Protein AF-A0AAD7EHR0-F1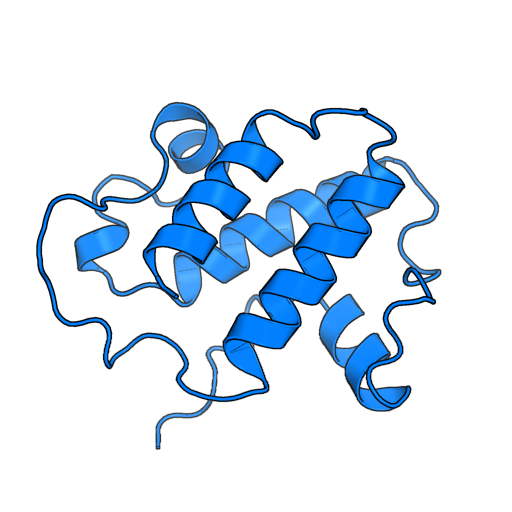 (afdb_monomer_lite)

pLDDT: mean 82.15, std 13.03, range [32.41, 95.44]

Sequence (122 aa):
GQGFVASQRPDTVSWWVQRGRNTSRIPAGLSSDDKRQDFYEGVILWWLAVNPAWRQEGVTKVEDFAAHGLNTRSGGDLESLPSGLNGLTSVLACLEWWYHLAGIAEGTPEWRKLVEDVVWVL

Foldseek 3Di:
DDDDPPVLQPVQLVVCVVVVNDLVDQPPQCPDPVSLVVLLQSLVQSVLVLFDPQQCVQPRGLVSCLVPNTDLPPPDDPPSRPDDPSRLVSSVSSLSSQQVSVVDPCGDSSSVSSVVVSVSSD

Secondary structure (DSSP, 8-state):
-----GGGS-HHHHHHHTTTT-TTS--TT--SHHHHHHHHHHHHHHHHHHS-TTT-TT--SHHHHHHH----SS----TTS--STTTHHHHHHHHHHHHHHH--TT--HHHHHHHHHHHHH-

Radius of gyration: 14.02 Å; chains: 1; bounding box: 30×32×40 Å

Structure (mmCIF, N/CA/C/O backbone):
data_AF-A0AAD7EHR0-F1
#
_entry.id   AF-A0AAD7EHR0-F1
#
loop_
_atom_site.group_PDB
_atom_site.id
_atom_site.type_symbol
_atom_site.label_atom_id
_atom_site.label_alt_id
_atom_site.label_comp_id
_atom_site.label_asym_id
_atom_site.label_entity_id
_atom_site.label_seq_id
_atom_site.pdbx_PDB_ins_code
_atom_site.Cartn_x
_atom_site.Cartn_y
_atom_site.Cartn_z
_atom_site.occupancy
_atom_site.B_iso_or_equiv
_atom_site.auth_seq_id
_atom_site.auth_comp_id
_atom_site.auth_asym_id
_atom_site.auth_atom_id
_atom_site.pdbx_PDB_model_num
ATOM 1 N N . GLY A 1 1 ? -5.196 -21.750 13.495 1.00 34.09 1 GLY A N 1
ATOM 2 C CA . GLY A 1 1 ? -4.721 -20.473 12.942 1.00 34.09 1 GLY A CA 1
ATOM 3 C C . GLY A 1 1 ? -5.597 -20.129 11.769 1.00 34.09 1 GLY A C 1
ATOM 4 O O . GLY A 1 1 ? -5.649 -20.925 10.839 1.00 34.09 1 GLY A O 1
ATOM 5 N N . GLN A 1 2 ? -6.363 -19.042 11.851 1.00 32.41 2 GLN A N 1
ATOM 6 C CA . GLN A 1 2 ? -7.158 -18.601 10.708 1.00 32.41 2 GLN A CA 1
ATOM 7 C C . GLN A 1 2 ? -6.194 -18.115 9.625 1.00 32.41 2 GLN A C 1
ATOM 9 O O . GLN A 1 2 ? -5.341 -17.267 9.870 1.00 32.41 2 GLN A O 1
ATOM 14 N N . GLY A 1 3 ? -6.260 -18.769 8.467 1.00 38.88 3 GLY A N 1
ATOM 15 C CA . GLY A 1 3 ? -5.453 -18.427 7.308 1.00 38.88 3 GLY A CA 1
ATOM 16 C C . GLY A 1 3 ? -5.837 -17.055 6.767 1.00 38.88 3 GLY A C 1
ATOM 17 O O . GLY A 1 3 ? -6.981 -16.630 6.896 1.00 38.88 3 GLY A O 1
ATOM 18 N N . PHE A 1 4 ? -4.842 -16.400 6.173 1.00 46.09 4 PHE A N 1
ATOM 19 C CA . PHE A 1 4 ? -4.914 -15.120 5.476 1.00 46.09 4 PHE A CA 1
ATOM 20 C C . PHE A 1 4 ? -6.269 -14.843 4.819 1.00 46.09 4 PHE A C 1
ATOM 22 O O . PHE A 1 4 ? -6.786 -15.676 4.070 1.00 46.09 4 PHE A O 1
ATOM 29 N N . VAL A 1 5 ? -6.754 -13.611 4.976 1.00 51.97 5 VAL A N 1
ATOM 30 C CA . VAL A 1 5 ? -7.737 -13.033 4.059 1.00 51.97 5 VAL A CA 1
ATOM 31 C C . VAL A 1 5 ? -7.037 -12.872 2.703 1.00 51.97 5 VAL A C 1
ATOM 33 O O . VAL A 1 5 ? -6.408 -11.862 2.404 1.00 51.97 5 VAL A O 1
ATOM 36 N N . ALA A 1 6 ? -7.046 -13.940 1.905 1.00 52.84 6 ALA A N 1
ATOM 37 C CA . ALA A 1 6 ? -6.409 -13.987 0.591 1.00 52.84 6 ALA A CA 1
ATOM 38 C C . ALA A 1 6 ? -7.114 -13.082 -0.432 1.00 52.84 6 ALA A C 1
ATOM 40 O O . ALA A 1 6 ? -6.553 -12.808 -1.487 1.00 52.84 6 ALA A O 1
ATOM 41 N N . SER A 1 7 ? -8.327 -12.615 -0.123 1.00 56.16 7 SER A N 1
ATOM 42 C CA . SER A 1 7 ? -9.242 -11.984 -1.074 1.00 56.16 7 SER A CA 1
ATOM 43 C C . SER A 1 7 ? -8.840 -10.587 -1.545 1.00 56.16 7 SER A C 1
ATOM 45 O O . SER A 1 7 ? -9.535 -10.047 -2.396 1.00 56.16 7 SER A O 1
ATOM 47 N N . GLN A 1 8 ? -7.748 -10.005 -1.042 1.00 66.88 8 GLN A N 1
ATOM 48 C CA . GLN A 1 8 ? -7.264 -8.694 -1.502 1.00 66.88 8 GLN A CA 1
ATOM 49 C C . GLN A 1 8 ? -5.740 -8.587 -1.628 1.00 66.88 8 GLN A C 1
ATOM 51 O O . GLN A 1 8 ? -5.232 -7.522 -1.952 1.00 66.88 8 GLN A O 1
ATOM 56 N N . ARG A 1 9 ? -4.987 -9.675 -1.414 1.00 81.00 9 ARG A N 1
ATOM 57 C CA . ARG A 1 9 ? -3.527 -9.633 -1.571 1.00 81.00 9 ARG A CA 1
ATOM 58 C C . ARG A 1 9 ? -3.171 -9.393 -3.046 1.00 81.00 9 ARG A C 1
ATOM 60 O O . ARG A 1 9 ? -3.629 -10.178 -3.876 1.00 81.00 9 ARG A O 1
ATOM 67 N N . PRO A 1 10 ? -2.292 -8.428 -3.377 1.00 86.31 10 PRO A N 1
ATOM 68 C CA . PRO A 1 10 ? -1.865 -8.222 -4.756 1.00 86.31 10 PRO A CA 1
ATOM 69 C C . PRO A 1 10 ? -1.270 -9.496 -5.375 1.00 86.31 10 PRO A C 1
ATOM 71 O O . PRO A 1 10 ? -0.421 -10.160 -4.767 1.00 86.31 10 PRO A O 1
ATOM 74 N N . ASP A 1 11 ? -1.665 -9.825 -6.608 1.00 85.25 11 ASP A N 1
ATOM 75 C CA . ASP A 1 11 ? -1.175 -11.010 -7.337 1.00 85.25 11 ASP A CA 1
ATOM 76 C C . ASP A 1 11 ? 0.350 -11.014 -7.517 1.00 85.25 11 ASP A C 1
ATOM 78 O O . ASP A 1 11 ? 0.995 -12.067 -7.584 1.00 85.25 11 ASP A O 1
ATOM 82 N N . THR A 1 12 ? 0.950 -9.825 -7.522 1.00 86.44 12 THR A N 1
ATOM 83 C CA . THR A 1 12 ? 2.398 -9.612 -7.539 1.00 86.44 12 THR A CA 1
ATOM 84 C C . THR A 1 12 ? 3.107 -10.268 -6.353 1.00 86.44 12 THR A C 1
ATOM 86 O O . THR A 1 12 ? 4.218 -10.777 -6.514 1.00 86.44 12 THR A O 1
ATOM 89 N N . VAL A 1 13 ? 2.452 -10.375 -5.192 1.00 85.88 13 VAL A N 1
ATOM 90 C CA . VAL A 1 13 ? 2.986 -11.098 -4.030 1.00 85.88 13 VAL A CA 1
ATOM 91 C C . VAL A 1 13 ? 3.043 -12.599 -4.307 1.00 85.88 13 VAL A C 1
ATOM 93 O O . VAL A 1 13 ? 4.060 -13.239 -4.035 1.00 85.88 13 VAL A O 1
ATOM 96 N N . SER A 1 14 ? 1.990 -13.178 -4.896 1.00 84.19 14 SER A N 1
ATOM 97 C CA . SER A 1 14 ? 1.978 -14.595 -5.294 1.00 84.19 14 SER A CA 1
ATOM 98 C C . SER A 1 14 ? 3.116 -14.893 -6.279 1.00 84.19 14 SER A C 1
ATOM 100 O O . SER A 1 14 ? 3.852 -15.869 -6.115 1.00 84.19 14 SER A O 1
ATOM 102 N N . TRP A 1 15 ? 3.306 -14.010 -7.263 1.00 86.31 15 TRP A N 1
ATOM 103 C CA . TRP A 1 15 ? 4.384 -14.091 -8.252 1.00 86.31 15 TRP A CA 1
ATOM 104 C C . TRP A 1 15 ? 5.786 -14.040 -7.621 1.00 86.31 15 TRP A C 1
ATOM 106 O O . TRP A 1 15 ? 6.674 -14.790 -8.042 1.00 86.31 15 TRP A O 1
ATOM 116 N N . TRP A 1 16 ? 5.980 -13.184 -6.613 1.00 86.56 16 TRP A N 1
ATOM 117 C CA . TRP A 1 16 ? 7.244 -13.005 -5.890 1.00 86.56 16 TRP A CA 1
ATOM 118 C C . TRP A 1 16 ? 7.575 -14.195 -4.989 1.00 86.56 16 TRP A C 1
ATOM 120 O O . TRP A 1 16 ? 8.702 -14.699 -5.012 1.00 86.56 16 TRP A O 1
ATOM 130 N N . VAL A 1 17 ? 6.580 -14.717 -4.263 1.00 84.12 17 VAL A N 1
ATOM 131 C CA . VAL A 1 17 ? 6.730 -15.922 -3.431 1.00 84.12 17 VAL A CA 1
ATOM 132 C C . VAL A 1 17 ? 7.155 -17.121 -4.282 1.00 84.12 17 VAL A C 1
ATOM 134 O O . VAL A 1 17 ? 8.095 -17.824 -3.912 1.00 84.12 17 VAL A O 1
ATOM 137 N N . GLN A 1 18 ? 6.543 -17.312 -5.456 1.00 85.12 18 GLN A N 1
ATOM 138 C CA . GLN A 1 18 ? 6.912 -18.378 -6.402 1.00 85.12 18 GLN A CA 1
ATOM 139 C C . GLN A 1 18 ? 8.344 -18.254 -6.946 1.00 85.12 18 GLN A C 1
ATOM 141 O O . GLN A 1 18 ? 8.905 -19.230 -7.435 1.00 85.12 18 GLN A O 1
ATOM 146 N N . ARG A 1 19 ? 8.953 -17.066 -6.866 1.00 84.94 19 ARG A N 1
ATOM 147 C CA . ARG A 1 19 ? 10.307 -16.773 -7.368 1.00 84.94 19 ARG A CA 1
ATOM 148 C C . ARG A 1 19 ? 11.343 -16.653 -6.256 1.00 84.94 19 ARG A C 1
ATOM 150 O O . ARG A 1 19 ? 12.381 -16.024 -6.442 1.00 84.94 19 ARG A O 1
ATOM 157 N N . GLY A 1 20 ? 11.064 -17.253 -5.100 1.00 83.62 20 GLY A N 1
ATOM 158 C CA . GLY A 1 20 ? 12.007 -17.295 -3.987 1.00 83.62 20 GLY A CA 1
ATOM 159 C C . GLY A 1 20 ? 12.165 -15.959 -3.265 1.00 83.62 20 GLY A C 1
ATOM 160 O O . GLY A 1 20 ? 13.172 -15.768 -2.595 1.00 83.62 20 GLY A O 1
ATOM 161 N N . ARG A 1 21 ? 11.181 -15.054 -3.373 1.00 84.19 21 ARG A N 1
ATOM 162 C CA . ARG A 1 21 ? 11.140 -13.784 -2.631 1.00 84.19 21 ARG A CA 1
ATOM 163 C C . ARG A 1 21 ? 12.307 -12.829 -2.931 1.00 84.19 21 ARG A C 1
ATOM 165 O O . ARG A 1 21 ? 12.751 -12.080 -2.069 1.00 84.19 21 ARG A O 1
ATOM 172 N N . ASN A 1 22 ? 12.801 -12.825 -4.167 1.00 79.44 22 ASN A N 1
ATOM 173 C CA . ASN A 1 22 ? 13.864 -11.909 -4.574 1.00 79.44 22 ASN A CA 1
ATOM 174 C C . ASN A 1 22 ? 13.316 -10.484 -4.796 1.00 79.44 22 ASN A C 1
ATOM 176 O O . ASN A 1 22 ? 12.569 -10.258 -5.747 1.00 79.44 22 ASN A O 1
ATOM 180 N N . THR A 1 23 ? 13.686 -9.538 -3.927 1.00 68.81 23 THR A N 1
ATOM 181 C CA . THR A 1 23 ? 13.227 -8.137 -3.963 1.00 68.81 23 THR A CA 1
ATOM 182 C C . THR A 1 23 ? 13.867 -7.295 -5.064 1.00 68.81 23 THR A C 1
ATOM 184 O O . THR A 1 23 ? 13.222 -6.388 -5.576 1.00 68.81 23 THR A O 1
ATOM 187 N N . SER A 1 24 ? 15.059 -7.668 -5.553 1.00 73.69 24 SER A N 1
ATOM 188 C CA . SER A 1 24 ? 15.723 -6.981 -6.680 1.00 73.69 24 SER A CA 1
ATOM 189 C C . SER A 1 24 ? 14.953 -7.066 -8.008 1.00 73.69 24 SER A C 1
ATOM 191 O O . SER A 1 24 ? 15.357 -6.477 -9.009 1.00 73.69 24 SER A O 1
ATOM 193 N N . ARG A 1 25 ? 13.848 -7.824 -8.045 1.00 76.38 25 ARG A N 1
ATOM 194 C CA . ARG A 1 25 ? 12.993 -8.002 -9.216 1.00 76.38 25 ARG A CA 1
ATOM 195 C C . ARG A 1 25 ? 11.633 -7.367 -8.979 1.00 76.38 25 ARG A C 1
ATOM 197 O O . ARG A 1 25 ? 10.770 -7.956 -8.332 1.00 76.38 25 ARG A O 1
ATOM 204 N N . ILE A 1 26 ? 11.429 -6.213 -9.598 1.00 82.00 26 ILE A N 1
ATOM 205 C CA . ILE A 1 26 ? 10.106 -5.606 -9.711 1.00 82.00 26 ILE A CA 1
ATOM 206 C C . ILE A 1 26 ? 9.223 -6.510 -10.598 1.00 82.00 26 ILE A C 1
ATOM 208 O O . ILE A 1 26 ? 9.683 -6.969 -11.652 1.00 82.00 26 ILE A O 1
ATOM 212 N N . PRO A 1 27 ? 7.971 -6.804 -10.202 1.00 83.81 27 PRO A N 1
ATOM 213 C CA . PRO A 1 27 ? 7.064 -7.619 -11.001 1.00 83.81 27 PRO A CA 1
ATOM 214 C C . PRO A 1 27 ? 6.837 -7.030 -12.402 1.00 83.81 27 PRO A C 1
ATOM 216 O O . PRO A 1 27 ? 6.320 -5.925 -12.552 1.00 83.81 27 PRO A O 1
ATOM 219 N N . ALA A 1 28 ? 7.144 -7.806 -13.446 1.00 78.62 28 ALA A N 1
ATOM 220 C CA . ALA A 1 28 ? 7.004 -7.377 -14.847 1.00 78.62 28 ALA A CA 1
ATOM 221 C C . ALA A 1 28 ? 5.559 -7.021 -15.253 1.00 78.62 28 ALA A C 1
ATOM 223 O O . ALA A 1 28 ? 5.340 -6.365 -16.268 1.00 78.62 28 ALA A O 1
ATOM 224 N N . GLY A 1 29 ? 4.570 -7.453 -14.464 1.00 79.75 29 GLY A N 1
ATOM 225 C CA . GLY A 1 29 ? 3.166 -7.102 -14.655 1.00 79.75 29 GLY A CA 1
ATOM 226 C C . GLY A 1 29 ? 2.856 -5.618 -14.436 1.00 79.75 29 GLY A C 1
ATOM 227 O O . GLY A 1 29 ? 1.811 -5.179 -14.889 1.00 79.75 29 GLY A O 1
ATOM 228 N N . LEU A 1 30 ? 3.746 -4.842 -13.810 1.00 85.69 30 LEU A N 1
ATOM 229 C CA . LEU A 1 30 ? 3.530 -3.434 -13.442 1.00 85.69 30 LEU A CA 1
ATOM 230 C C . LEU A 1 30 ? 4.098 -2.449 -14.482 1.00 85.69 30 LEU A C 1
ATOM 232 O O . LEU A 1 30 ? 4.678 -1.425 -14.136 1.00 85.69 30 LEU A O 1
ATOM 236 N N . SER A 1 31 ? 3.990 -2.787 -15.770 1.00 82.88 31 SER A N 1
ATOM 237 C CA . SER A 1 31 ? 4.672 -2.066 -16.854 1.00 82.88 31 SER A CA 1
ATOM 238 C C . SER A 1 31 ? 3.958 -0.809 -17.367 1.00 82.88 31 SER A C 1
ATOM 240 O O . SER A 1 31 ? 4.610 0.035 -17.977 1.00 82.88 31 SER A O 1
ATOM 242 N N . SER A 1 32 ? 2.648 -0.666 -17.147 1.00 89.69 32 SER A N 1
ATOM 243 C CA . SER A 1 32 ? 1.874 0.530 -17.517 1.00 89.69 32 SER A CA 1
ATOM 244 C C . SER A 1 32 ? 1.532 1.379 -16.293 1.00 89.69 32 SER A C 1
ATOM 246 O O . SER A 1 32 ? 1.611 0.896 -15.164 1.00 89.69 32 SER A O 1
ATOM 248 N N . ASP A 1 33 ? 1.176 2.649 -16.505 1.00 89.50 33 ASP A N 1
ATOM 249 C CA . ASP A 1 33 ? 0.704 3.530 -15.425 1.00 89.50 33 ASP A CA 1
ATOM 250 C C . ASP A 1 33 ? -0.560 2.967 -14.758 1.00 89.50 33 ASP A C 1
ATOM 252 O O . ASP A 1 33 ? -0.576 2.823 -13.540 1.00 89.50 33 ASP A O 1
ATOM 256 N N . ASP A 1 34 ? -1.547 2.516 -15.540 1.00 90.44 34 ASP A N 1
ATOM 257 C CA . ASP A 1 34 ? -2.794 1.943 -15.004 1.00 90.44 34 ASP A CA 1
ATOM 258 C C . ASP A 1 34 ? -2.536 0.745 -14.079 1.00 90.44 34 ASP A C 1
ATOM 260 O O . ASP A 1 34 ? -3.027 0.691 -12.960 1.00 90.44 34 ASP A O 1
ATOM 264 N N . LYS A 1 35 ? -1.670 -0.190 -14.493 1.00 89.62 35 LYS A N 1
ATOM 265 C CA . LYS A 1 35 ? -1.346 -1.370 -13.676 1.00 89.62 35 LYS A CA 1
ATOM 266 C C . LYS A 1 35 ? -0.562 -1.020 -12.417 1.00 89.62 35 LYS A C 1
ATOM 268 O O . LYS A 1 35 ? -0.636 -1.750 -11.431 1.00 89.62 35 LYS A O 1
ATOM 273 N N . ARG A 1 36 ? 0.232 0.054 -12.460 1.00 92.75 36 ARG A N 1
ATOM 274 C CA . ARG A 1 36 ? 0.905 0.586 -11.272 1.00 92.75 36 ARG A CA 1
ATOM 275 C C . ARG A 1 36 ? -0.114 1.183 -10.313 1.00 92.75 36 ARG A C 1
ATOM 277 O O . ARG A 1 36 ? -0.052 0.864 -9.133 1.00 92.75 36 ARG A O 1
ATOM 284 N N . GLN A 1 37 ? -1.063 1.961 -10.823 1.00 92.12 37 GLN A N 1
ATOM 285 C CA . GLN A 1 37 ? -2.131 2.545 -10.021 1.00 92.12 37 GLN A CA 1
ATOM 286 C C . GLN A 1 37 ? -3.004 1.465 -9.365 1.00 92.12 37 GLN A C 1
ATOM 288 O O . GLN A 1 37 ? -3.157 1.479 -8.145 1.00 92.12 37 GLN A O 1
ATOM 293 N N . ASP A 1 38 ? -3.455 0.465 -10.131 1.00 90.88 38 ASP A N 1
ATOM 294 C CA . ASP A 1 38 ? -4.206 -0.689 -9.612 1.00 90.88 38 ASP A CA 1
ATOM 295 C C . ASP A 1 38 ? -3.436 -1.412 -8.497 1.00 90.88 38 ASP A C 1
ATOM 297 O O . ASP A 1 38 ? -3.998 -1.845 -7.489 1.00 90.88 38 ASP A O 1
ATOM 301 N N . PHE A 1 39 ? -2.117 -1.547 -8.664 1.00 93.00 39 PHE A N 1
ATOM 302 C CA . PHE A 1 39 ? -1.256 -2.147 -7.655 1.00 93.00 39 PHE A CA 1
ATOM 303 C C . PHE A 1 39 ? -1.167 -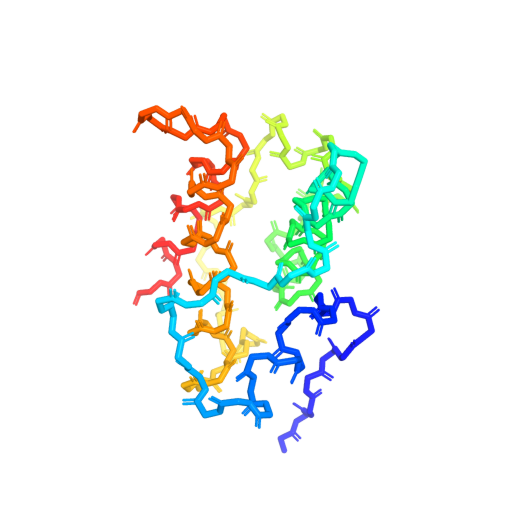1.290 -6.388 1.00 93.00 39 PHE A C 1
ATOM 305 O O . PHE A 1 39 ? -1.290 -1.837 -5.295 1.00 93.00 39 PHE A O 1
ATOM 312 N N . TYR A 1 40 ? -0.986 0.025 -6.506 1.00 93.69 40 TYR A N 1
ATOM 313 C CA . TYR A 1 40 ? -0.912 0.940 -5.363 1.00 93.69 40 TYR A CA 1
ATOM 314 C C . TYR A 1 40 ? -2.197 0.912 -4.531 1.00 93.69 40 TYR A C 1
ATOM 316 O O . TYR A 1 40 ? -2.157 0.721 -3.313 1.00 93.69 40 TYR A O 1
ATOM 324 N N . GLU A 1 41 ? -3.343 1.014 -5.199 1.00 92.44 41 GLU A N 1
ATOM 325 C CA . GLU A 1 41 ? -4.659 0.928 -4.566 1.00 92.44 41 GLU A CA 1
ATOM 326 C C . GLU A 1 41 ? -4.884 -0.445 -3.935 1.00 92.44 41 GLU A C 1
ATOM 328 O O . GLU A 1 41 ? -5.302 -0.541 -2.779 1.00 92.44 41 GLU A O 1
ATOM 333 N N . GLY A 1 42 ? -4.521 -1.515 -4.647 1.00 91.62 42 GLY A N 1
ATOM 334 C CA . GLY A 1 42 ? -4.606 -2.881 -4.143 1.00 91.62 42 GLY A CA 1
ATOM 335 C C . GLY A 1 42 ? -3.768 -3.110 -2.884 1.00 91.62 42 GLY A C 1
ATOM 336 O O . GLY A 1 42 ? -4.215 -3.801 -1.971 1.00 91.62 42 GLY A O 1
ATOM 337 N N . VAL A 1 43 ? -2.579 -2.510 -2.787 1.00 92.44 43 VAL A N 1
ATOM 338 C CA . VAL A 1 43 ? -1.732 -2.593 -1.586 1.00 92.44 43 VAL A CA 1
ATOM 339 C C . VAL A 1 43 ? -2.391 -1.890 -0.396 1.00 92.44 43 VAL A C 1
ATOM 341 O O . VAL A 1 43 ? -2.395 -2.455 0.699 1.00 92.44 43 VAL A O 1
ATOM 344 N N . ILE A 1 44 ? -2.987 -0.707 -0.597 1.00 92.62 44 ILE A N 1
ATOM 345 C CA . ILE A 1 44 ? -3.730 -0.005 0.463 1.00 92.62 44 ILE A CA 1
ATOM 346 C C . ILE A 1 44 ? -4.931 -0.837 0.905 1.00 92.62 44 ILE A C 1
ATOM 348 O O . ILE A 1 44 ? -5.068 -1.112 2.093 1.00 92.62 44 ILE A O 1
ATOM 352 N N . LEU A 1 45 ? -5.779 -1.275 -0.029 1.00 89.69 45 LEU A N 1
ATOM 353 C CA . LEU A 1 45 ? -6.974 -2.066 0.282 1.00 89.69 45 LEU A CA 1
ATOM 354 C C . LEU A 1 45 ? -6.615 -3.349 1.030 1.00 89.69 45 LEU A C 1
ATOM 356 O O . LEU A 1 45 ? -7.245 -3.686 2.031 1.00 89.69 45 LEU A O 1
ATOM 360 N N . TRP A 1 46 ? -5.550 -4.023 0.598 1.00 89.25 46 TRP A N 1
ATOM 361 C CA . TRP A 1 46 ? -5.043 -5.189 1.299 1.00 89.25 46 TRP A CA 1
ATOM 362 C C . TRP A 1 46 ? -4.619 -4.861 2.730 1.00 89.25 46 TRP A C 1
ATOM 364 O O . TRP A 1 46 ? -4.989 -5.590 3.650 1.00 89.25 46 TRP A O 1
ATOM 374 N N . TRP A 1 47 ? -3.876 -3.767 2.929 1.00 90.06 47 TRP A N 1
ATOM 375 C CA . TRP A 1 47 ? -3.473 -3.327 4.261 1.00 90.06 47 TRP A CA 1
ATOM 376 C C . TRP A 1 47 ? -4.681 -3.009 5.144 1.00 90.06 47 TRP A C 1
ATOM 378 O O . TRP A 1 47 ? -4.740 -3.472 6.281 1.00 90.06 47 TRP A O 1
ATOM 388 N N . LEU A 1 48 ? -5.683 -2.299 4.622 1.00 87.75 48 LEU A N 1
ATOM 389 C CA . LEU A 1 48 ? -6.934 -2.040 5.338 1.00 87.75 48 LEU A CA 1
ATOM 390 C C . LEU A 1 48 ? -7.595 -3.352 5.774 1.00 87.75 48 LEU A C 1
ATOM 392 O O . LEU A 1 48 ? -7.926 -3.508 6.945 1.00 87.75 48 LEU A O 1
ATOM 396 N N . ALA A 1 49 ? -7.712 -4.326 4.871 1.00 85.25 49 ALA A N 1
ATOM 397 C CA . ALA A 1 49 ? -8.398 -5.586 5.143 1.00 85.25 49 ALA A CA 1
ATOM 398 C C . ALA A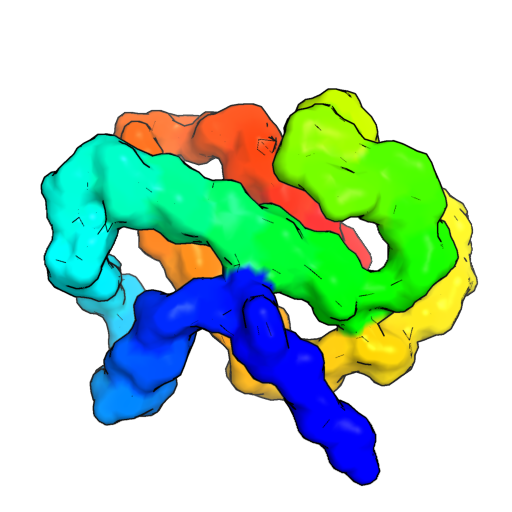 1 49 ? -7.693 -6.500 6.153 1.00 85.25 49 ALA A C 1
ATOM 400 O O . ALA A 1 49 ? -8.363 -7.285 6.824 1.00 85.25 49 ALA A O 1
ATOM 401 N N . VAL A 1 50 ? -6.361 -6.439 6.265 1.00 84.31 50 VAL A N 1
ATOM 402 C CA . VAL A 1 50 ? -5.629 -7.244 7.261 1.00 84.31 50 VAL A CA 1
ATOM 403 C C . VAL A 1 50 ? -5.628 -6.618 8.651 1.00 84.31 50 VAL A C 1
ATOM 405 O O . VAL A 1 50 ? -5.303 -7.303 9.617 1.00 84.31 50 VAL A O 1
ATOM 408 N N . ASN A 1 51 ? -5.974 -5.336 8.757 1.00 85.50 51 ASN A N 1
ATOM 409 C CA . ASN A 1 51 ? -6.022 -4.623 10.021 1.00 85.50 51 ASN A CA 1
ATOM 410 C C . ASN A 1 51 ? -7.259 -4.988 10.849 1.00 85.50 51 ASN A C 1
ATOM 412 O O . ASN A 1 51 ? -8.313 -5.260 10.281 1.00 85.50 51 ASN A O 1
ATOM 416 N N . PRO A 1 52 ? -7.197 -4.959 12.190 1.00 85.19 52 PRO A N 1
ATOM 417 C CA . PRO A 1 52 ? -8.394 -5.122 13.003 1.00 85.19 52 PRO A CA 1
ATOM 418 C C . PRO A 1 52 ? -9.409 -3.998 12.774 1.00 85.19 52 PRO A C 1
ATOM 420 O O . PRO A 1 52 ? -9.043 -2.848 12.534 1.00 85.19 52 PRO A O 1
ATOM 423 N N . ALA A 1 53 ? -10.695 -4.315 12.950 1.00 85.25 53 ALA A N 1
ATOM 424 C CA . ALA A 1 53 ? -11.797 -3.374 12.736 1.00 85.25 53 ALA A CA 1
ATOM 425 C C . ALA A 1 53 ? -11.656 -2.067 13.538 1.00 85.25 53 ALA A C 1
ATOM 427 O O . ALA A 1 53 ? -11.997 -1.003 13.034 1.00 85.25 53 ALA A O 1
ATOM 428 N N . TRP A 1 54 ? -11.096 -2.123 14.753 1.00 85.56 54 TRP A N 1
ATOM 429 C CA . TRP A 1 54 ? -10.884 -0.932 15.583 1.00 85.56 54 TRP A CA 1
ATOM 430 C C . TRP A 1 54 ? -9.882 0.065 14.969 1.00 85.56 54 TRP A C 1
ATOM 432 O O . TRP A 1 54 ? -9.932 1.251 15.288 1.00 85.56 54 TRP A O 1
ATOM 442 N N . ARG A 1 55 ? -8.992 -0.383 14.069 1.00 86.94 55 ARG A N 1
ATOM 443 C CA . ARG A 1 55 ? -8.077 0.494 13.315 1.00 86.94 55 ARG A CA 1
ATOM 444 C C . ARG A 1 55 ? -8.733 1.135 12.100 1.00 86.94 55 ARG A C 1
ATOM 446 O O . ARG A 1 55 ? -8.331 2.227 11.708 1.00 86.94 55 ARG A O 1
ATOM 453 N N . GLN A 1 56 ? -9.721 0.453 11.524 1.00 86.00 56 GLN A N 1
ATOM 454 C CA . GLN A 1 56 ? -10.420 0.837 10.295 1.00 86.00 56 GLN A CA 1
ATOM 455 C C . GLN A 1 56 ? -11.598 1.798 10.539 1.00 86.00 56 GLN A C 1
ATOM 457 O O . GLN A 1 56 ? -12.351 2.094 9.615 1.00 86.00 56 GLN A O 1
ATOM 462 N N . GLU A 1 57 ? -11.822 2.261 11.772 1.00 84.06 57 GLU A N 1
ATOM 463 C CA . GLU A 1 57 ? -12.962 3.125 12.083 1.00 84.06 57 GLU A CA 1
ATOM 464 C C . GLU A 1 57 ? -12.906 4.422 11.255 1.00 84.06 57 GLU A C 1
ATOM 466 O O . GLU A 1 57 ? -12.010 5.248 11.421 1.00 84.06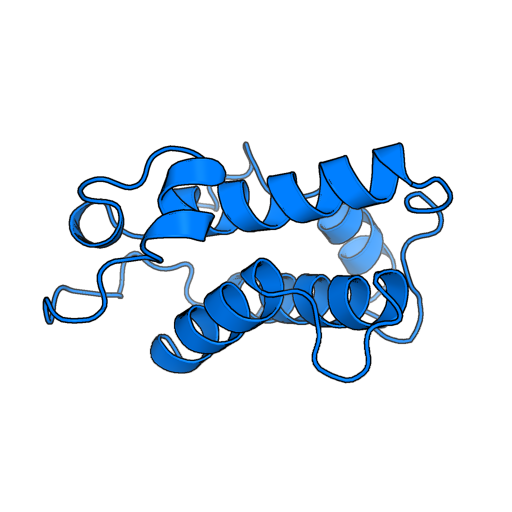 57 GLU A O 1
ATOM 471 N N . GLY A 1 58 ? -13.858 4.578 10.328 1.00 81.44 58 GLY A N 1
ATOM 472 C CA . GLY A 1 58 ? -13.904 5.702 9.387 1.00 81.44 58 GLY A CA 1
ATOM 473 C C . GLY A 1 58 ? -13.022 5.554 8.140 1.00 81.44 58 GLY A C 1
ATOM 474 O O . GLY A 1 58 ? -12.896 6.518 7.391 1.00 81.44 58 GLY A O 1
ATOM 475 N N . VAL A 1 59 ? -12.428 4.378 7.903 1.00 85.56 59 VAL A N 1
ATOM 476 C CA . VAL A 1 59 ? -11.508 4.117 6.786 1.00 85.56 59 VAL A CA 1
ATOM 477 C C . VAL A 1 59 ? -11.902 2.828 6.076 1.00 85.56 59 VAL A C 1
ATOM 479 O O . VAL A 1 59 ? -11.580 1.732 6.526 1.00 85.56 59 VAL A O 1
ATOM 482 N N . THR A 1 60 ? -12.603 2.954 4.950 1.00 79.06 60 THR A N 1
ATOM 483 C CA . THR A 1 60 ? -13.143 1.787 4.220 1.00 79.06 60 THR A CA 1
ATOM 484 C C . THR A 1 60 ? -12.637 1.658 2.787 1.00 79.06 60 THR A C 1
ATOM 486 O O . THR A 1 60 ? -12.775 0.603 2.171 1.00 79.06 60 THR A O 1
ATOM 489 N N . LYS A 1 61 ? -12.041 2.723 2.255 1.00 85.88 61 LYS A N 1
ATOM 490 C CA . LYS A 1 61 ? -11.569 2.835 0.873 1.00 85.88 61 LYS A CA 1
ATOM 491 C C . LYS A 1 61 ? -10.278 3.648 0.812 1.00 85.88 61 LYS A C 1
ATOM 493 O O . LYS A 1 61 ? -9.861 4.259 1.799 1.00 85.88 61 LYS A O 1
ATOM 498 N N . VAL A 1 62 ? -9.647 3.650 -0.358 1.00 87.25 62 VAL A N 1
ATOM 499 C CA . VAL A 1 62 ? -8.347 4.294 -0.587 1.00 87.25 62 VAL A CA 1
ATOM 500 C C . VAL A 1 62 ? -8.395 5.791 -0.279 1.00 87.25 62 VAL A C 1
ATOM 502 O O . VAL A 1 62 ? -7.466 6.319 0.327 1.00 87.25 62 VAL A O 1
ATOM 505 N N . GLU A 1 63 ? -9.485 6.474 -0.626 1.00 90.81 63 GLU A N 1
ATOM 506 C CA . GLU A 1 63 ? -9.626 7.917 -0.420 1.00 90.81 63 GLU A CA 1
ATOM 507 C C . GLU A 1 63 ? -9.696 8.281 1.067 1.00 90.81 63 GLU A C 1
ATOM 509 O O . GLU A 1 63 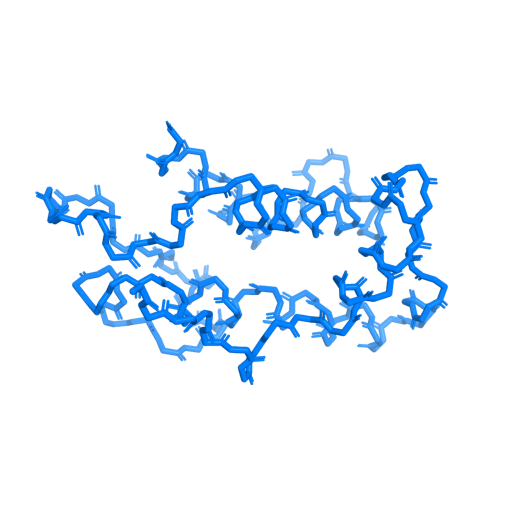? -9.106 9.278 1.486 1.00 90.81 63 GLU A O 1
ATOM 514 N N . ASP A 1 64 ? -10.363 7.452 1.878 1.00 89.38 64 ASP A N 1
ATOM 515 C CA . ASP A 1 64 ? -10.432 7.652 3.329 1.00 89.38 64 ASP A CA 1
ATOM 516 C C . ASP A 1 64 ? -9.032 7.506 3.944 1.00 89.38 64 ASP A C 1
ATOM 518 O O . ASP A 1 64 ? -8.609 8.321 4.767 1.00 89.38 64 ASP A O 1
ATOM 522 N N . PHE A 1 65 ? -8.278 6.494 3.496 1.00 90.12 65 PHE A N 1
ATOM 523 C CA . PHE A 1 65 ? -6.903 6.270 3.937 1.00 90.12 65 PHE A CA 1
ATOM 524 C C . PHE A 1 65 ? -5.987 7.429 3.525 1.00 90.12 65 PHE A C 1
ATOM 526 O O . PHE A 1 65 ? -5.228 7.951 4.345 1.00 90.12 65 PHE A O 1
ATOM 533 N N . ALA A 1 66 ? -6.089 7.889 2.278 1.00 88.38 66 ALA A N 1
ATOM 534 C CA . ALA A 1 66 ? -5.321 9.027 1.787 1.00 88.38 66 ALA A CA 1
ATOM 535 C C . ALA A 1 66 ? -5.601 10.295 2.611 1.00 88.38 66 ALA A C 1
ATOM 537 O O . ALA A 1 66 ? -4.672 11.038 2.937 1.00 88.38 66 ALA A O 1
ATOM 538 N N . ALA A 1 67 ? -6.848 10.513 3.038 1.00 88.00 67 ALA A N 1
ATOM 539 C CA . ALA A 1 67 ? -7.219 11.641 3.887 1.00 88.00 67 ALA A CA 1
ATOM 540 C C . ALA A 1 67 ? -6.708 11.489 5.332 1.00 88.00 67 ALA A C 1
ATOM 542 O O . ALA A 1 67 ? -6.071 12.405 5.862 1.00 88.00 67 ALA A O 1
ATOM 543 N N . HIS A 1 68 ? -6.905 10.326 5.957 1.00 86.00 68 HIS A N 1
ATOM 544 C CA . HIS A 1 68 ? -6.826 10.193 7.417 1.00 86.00 68 HIS A CA 1
ATOM 545 C C . HIS A 1 68 ? -5.796 9.180 7.939 1.00 86.00 68 HIS A C 1
ATOM 547 O O . HIS A 1 68 ? -5.367 9.314 9.082 1.00 86.00 68 HIS A O 1
ATOM 553 N N . GLY A 1 69 ? -5.330 8.238 7.115 1.00 89.06 69 GLY A N 1
ATOM 554 C CA . GLY A 1 69 ? -4.569 7.069 7.579 1.00 89.06 69 GLY A CA 1
ATOM 555 C C . GLY A 1 69 ? -5.436 6.123 8.420 1.00 89.06 69 GLY A C 1
ATOM 556 O O . GLY A 1 69 ? -6.644 6.320 8.504 1.00 89.06 69 GLY A O 1
ATOM 557 N N . LEU A 1 70 ? -4.842 5.097 9.040 1.00 87.06 70 LEU A N 1
ATOM 558 C CA . LEU A 1 70 ? -5.539 4.242 10.013 1.00 87.06 70 LEU A CA 1
ATOM 559 C C . LEU A 1 70 ? -5.427 4.807 11.434 1.00 87.06 70 LEU A C 1
ATOM 561 O O . LEU A 1 70 ? -4.526 5.586 11.754 1.00 87.06 70 LEU A O 1
ATOM 565 N N . ASN A 1 71 ? -6.328 4.380 12.321 1.00 84.31 71 ASN A N 1
ATOM 566 C CA . ASN A 1 71 ? -6.241 4.745 13.729 1.00 84.31 71 ASN A CA 1
ATOM 567 C C . ASN A 1 71 ? -5.035 4.050 14.399 1.00 84.31 71 ASN A C 1
ATOM 569 O O . ASN A 1 71 ? -4.929 2.821 14.412 1.00 84.31 71 ASN A O 1
ATOM 573 N N . THR A 1 72 ? -4.140 4.859 14.972 1.00 78.25 72 THR A N 1
ATOM 574 C CA . THR A 1 72 ? -2.928 4.452 15.714 1.00 78.25 72 THR A CA 1
ATOM 575 C C . THR A 1 72 ? -2.946 4.889 17.186 1.00 78.25 72 THR A C 1
ATOM 577 O O . THR A 1 72 ? -1.975 4.697 17.913 1.00 78.25 72 THR A O 1
ATOM 580 N N . ARG A 1 73 ? -4.035 5.520 17.653 1.00 70.19 73 ARG A N 1
ATOM 581 C CA . ARG A 1 73 ? -4.143 6.088 19.014 1.00 70.19 73 ARG A CA 1
ATOM 582 C C . ARG A 1 73 ? -4.801 5.143 20.007 1.00 70.19 73 ARG A C 1
ATOM 584 O O . ARG A 1 73 ? -4.519 5.211 21.201 1.00 70.19 73 ARG A O 1
ATOM 591 N N . SER A 1 74 ? -5.698 4.295 19.526 1.00 63.94 74 SER A N 1
ATOM 592 C CA . SER A 1 74 ? -6.353 3.288 20.349 1.00 63.94 74 SER A CA 1
ATOM 593 C C . SER A 1 74 ? -5.377 2.128 20.553 1.00 63.94 74 SER A C 1
ATOM 595 O O . SER A 1 74 ? -4.988 1.482 19.591 1.00 63.94 74 SER A O 1
ATOM 597 N N . GLY A 1 75 ? -4.949 1.861 21.788 1.00 62.00 75 GLY A N 1
ATOM 598 C CA . GLY A 1 75 ? -4.064 0.733 22.126 1.00 62.00 75 GLY A CA 1
ATOM 599 C C . GLY A 1 75 ? -4.785 -0.619 22.100 1.00 62.00 75 GLY A C 1
ATOM 600 O O . GLY A 1 75 ? -4.750 -1.347 23.089 1.00 62.00 75 GLY A O 1
ATOM 601 N N . GLY A 1 76 ? -5.525 -0.902 21.025 1.00 68.19 76 GLY A N 1
ATOM 602 C CA . GLY A 1 76 ? -6.218 -2.169 20.831 1.00 68.19 76 GLY A CA 1
ATOM 603 C C . GLY A 1 76 ? -5.249 -3.306 20.511 1.00 68.19 76 GLY A C 1
ATOM 604 O O . GLY A 1 76 ? -4.090 -3.086 20.165 1.00 68.19 76 GLY A O 1
ATOM 605 N N . ASP A 1 77 ? -5.739 -4.535 20.622 1.00 75.12 77 ASP A N 1
ATOM 606 C CA . ASP A 1 77 ? -4.936 -5.728 20.376 1.00 75.12 77 ASP A CA 1
ATOM 607 C C . ASP A 1 77 ? -4.590 -5.894 18.881 1.00 75.12 77 ASP A C 1
ATOM 609 O O . ASP A 1 77 ? -5.467 -5.843 18.005 1.00 75.12 77 ASP A O 1
ATOM 613 N N . LEU A 1 78 ? -3.296 -6.091 18.610 1.00 75.62 78 LEU A N 1
ATOM 614 C CA . LEU A 1 78 ? -2.708 -6.331 17.293 1.00 75.62 78 LEU A CA 1
ATOM 615 C C . LEU A 1 78 ? -2.484 -7.823 17.009 1.00 75.62 78 LEU A C 1
ATOM 617 O O . LEU A 1 78 ? -2.043 -8.148 15.914 1.00 75.62 78 LEU A O 1
ATOM 621 N N . GLU A 1 79 ? -2.819 -8.747 17.917 1.00 69.62 79 GLU A N 1
ATOM 622 C CA . GLU A 1 79 ? -2.696 -10.201 17.692 1.00 69.62 79 GLU A CA 1
ATOM 623 C C . GLU A 1 79 ? -3.493 -10.696 16.472 1.00 69.62 79 GLU A C 1
ATOM 625 O O . GLU A 1 79 ? -3.180 -11.733 15.884 1.00 69.62 79 GLU A O 1
ATOM 630 N N . SER A 1 80 ? -4.513 -9.933 16.068 1.00 66.56 80 SER A N 1
ATOM 631 C CA . SER A 1 80 ? -5.289 -10.164 14.845 1.00 66.56 80 SER A CA 1
ATOM 632 C C . SER A 1 80 ? -4.556 -9.786 13.556 1.00 66.56 80 SER A C 1
ATOM 634 O O . SER A 1 80 ? -4.937 -10.269 12.486 1.00 66.56 80 SER A O 1
ATOM 636 N N . LEU A 1 81 ? -3.508 -8.956 13.634 1.00 70.38 81 LEU A N 1
ATOM 637 C CA . LEU A 1 81 ? -2.663 -8.694 12.482 1.00 70.38 81 LEU A CA 1
ATOM 638 C C . LEU A 1 81 ? -1.967 -9.985 12.066 1.00 70.38 81 LEU A C 1
ATOM 640 O O . LEU A 1 81 ? -1.558 -10.767 12.927 1.00 70.38 81 LEU A O 1
ATOM 644 N N . PRO A 1 82 ? -1.794 -10.222 10.756 1.00 61.16 82 PRO A N 1
ATOM 645 C CA . PRO A 1 82 ? -1.109 -11.407 10.275 1.00 61.16 82 PRO A CA 1
ATOM 646 C C . PRO A 1 82 ? 0.305 -11.485 10.857 1.00 61.16 82 PRO A C 1
ATOM 648 O O . PRO A 1 82 ? 1.244 -10.853 10.369 1.00 61.16 82 PRO A O 1
ATOM 651 N N . SER A 1 83 ? 0.461 -12.289 11.903 1.00 55.03 83 SER A N 1
ATOM 652 C CA . SER A 1 83 ? 1.740 -12.534 12.540 1.00 55.03 83 SER A CA 1
ATOM 653 C C . SER A 1 83 ? 2.514 -13.561 11.716 1.00 55.03 83 SER A C 1
ATOM 655 O O . SER A 1 83 ? 2.027 -14.638 11.362 1.00 55.03 83 SER A O 1
ATOM 657 N N . GLY A 1 84 ? 3.739 -13.193 11.345 1.00 58.47 84 GLY A N 1
ATOM 658 C CA . GLY A 1 84 ? 4.680 -14.080 10.676 1.00 58.47 84 GLY A CA 1
ATOM 659 C C . GLY A 1 84 ? 5.418 -13.443 9.505 1.00 58.47 84 GLY A C 1
ATOM 660 O O . GLY A 1 84 ? 4.944 -12.517 8.846 1.00 58.47 84 GLY A O 1
ATOM 661 N N . LEU A 1 85 ? 6.567 -14.043 9.195 1.00 50.31 85 LEU A N 1
ATOM 662 C CA . LEU A 1 85 ? 7.521 -13.647 8.151 1.00 50.31 85 LEU A CA 1
ATOM 663 C C . LEU A 1 85 ? 6.929 -13.542 6.729 1.00 50.31 85 LEU A C 1
ATOM 665 O O . LEU A 1 85 ? 7.619 -13.155 5.798 1.00 50.31 85 LEU A O 1
ATOM 669 N N . ASN A 1 86 ? 5.677 -13.956 6.514 1.00 62.53 86 ASN A N 1
ATOM 670 C CA . ASN A 1 86 ? 5.036 -13.924 5.199 1.00 62.53 86 ASN A CA 1
ATOM 671 C C . ASN A 1 86 ? 4.006 -12.793 5.052 1.00 62.53 86 ASN A C 1
ATOM 673 O O . ASN A 1 86 ? 3.708 -12.427 3.919 1.00 62.53 86 ASN A O 1
ATOM 677 N N . GLY A 1 87 ? 3.456 -12.251 6.145 1.00 74.38 87 GLY A N 1
ATOM 678 C CA . GLY A 1 87 ? 2.456 -11.179 6.093 1.00 74.38 87 GLY A CA 1
ATOM 679 C C . GLY A 1 87 ? 3.117 -9.819 5.905 1.00 74.38 87 GLY A C 1
ATOM 680 O O . GLY A 1 87 ? 3.125 -9.275 4.802 1.00 74.38 87 GLY A O 1
ATOM 681 N N . LEU A 1 88 ? 3.754 -9.325 6.968 1.00 82.88 88 LEU A N 1
ATOM 682 C CA . LEU A 1 88 ? 4.415 -8.016 6.987 1.00 82.88 88 LEU A CA 1
ATOM 683 C C . LEU A 1 88 ? 5.550 -7.911 5.964 1.00 82.88 88 LEU A C 1
ATOM 685 O O . LEU A 1 88 ? 5.647 -6.916 5.257 1.00 82.88 88 LEU A O 1
ATOM 689 N N . THR A 1 89 ? 6.355 -8.961 5.783 1.00 84.38 89 THR A N 1
ATOM 690 C CA . THR A 1 89 ? 7.433 -8.954 4.778 1.00 84.38 89 THR A CA 1
ATOM 691 C C . THR A 1 89 ? 6.900 -8.823 3.348 1.00 84.38 89 THR A C 1
ATOM 693 O O . THR A 1 89 ? 7.555 -8.214 2.508 1.00 84.38 89 THR A O 1
ATOM 696 N N . SER A 1 90 ? 5.701 -9.340 3.063 1.00 88.12 90 SER A N 1
ATOM 697 C CA . SER A 1 90 ? 5.066 -9.149 1.754 1.00 88.12 90 SER A CA 1
ATOM 698 C C . SER A 1 90 ? 4.565 -7.714 1.567 1.00 88.12 90 SER A C 1
ATOM 700 O O . SER A 1 90 ? 4.668 -7.184 0.466 1.00 88.12 90 SER A O 1
ATOM 702 N N . VAL A 1 91 ? 4.070 -7.064 2.628 1.00 90.62 91 VAL A N 1
ATOM 703 C CA . VAL A 1 91 ? 3.713 -5.633 2.595 1.00 90.62 91 VAL A CA 1
ATOM 704 C C . VAL A 1 91 ? 4.960 -4.778 2.363 1.00 90.62 91 VAL A C 1
ATOM 706 O O . VAL A 1 91 ? 4.947 -3.913 1.494 1.00 90.62 91 VAL A O 1
ATOM 709 N N . LEU A 1 92 ? 6.064 -5.069 3.059 1.00 90.81 92 LEU A N 1
ATOM 710 C CA . LEU A 1 92 ? 7.341 -4.373 2.870 1.00 90.81 92 LEU A CA 1
ATOM 711 C C . LEU A 1 92 ? 7.875 -4.519 1.437 1.00 90.81 92 LEU A C 1
ATOM 713 O O . LEU A 1 92 ? 8.293 -3.528 0.846 1.00 90.81 92 LEU A O 1
ATOM 717 N N . ALA A 1 93 ? 7.797 -5.717 0.846 1.00 90.88 93 ALA A N 1
ATOM 718 C CA . ALA A 1 93 ? 8.164 -5.922 -0.557 1.00 90.88 93 ALA A CA 1
ATOM 719 C C . ALA A 1 93 ? 7.285 -5.087 -1.508 1.00 90.88 93 ALA A C 1
ATOM 721 O O . ALA A 1 93 ? 7.791 -4.472 -2.446 1.00 90.88 93 ALA A O 1
ATOM 722 N N . CYS A 1 94 ? 5.976 -5.009 -1.246 1.00 93.00 94 CYS A N 1
ATOM 723 C CA . CYS A 1 94 ? 5.081 -4.151 -2.019 1.00 93.00 94 CYS A CA 1
ATOM 724 C C . CYS A 1 94 ? 5.447 -2.663 -1.904 1.00 93.00 94 CYS A C 1
ATOM 726 O O . CYS A 1 94 ? 5.427 -1.957 -2.911 1.00 93.00 94 CYS A O 1
ATOM 728 N N . LEU A 1 95 ? 5.796 -2.194 -0.702 1.00 94.25 95 LEU A N 1
ATOM 729 C CA . LEU A 1 95 ? 6.223 -0.815 -0.459 1.00 94.25 95 LEU A CA 1
ATOM 730 C C . LEU A 1 95 ? 7.538 -0.490 -1.177 1.00 94.25 95 LEU A C 1
ATOM 732 O O . LEU A 1 95 ? 7.654 0.582 -1.766 1.00 94.25 95 LEU A O 1
ATOM 736 N N . GLU A 1 96 ? 8.500 -1.411 -1.185 1.00 92.88 96 GLU A N 1
ATOM 737 C CA . GLU A 1 96 ? 9.752 -1.263 -1.935 1.00 92.88 96 GLU A CA 1
ATOM 738 C C . GLU A 1 96 ? 9.485 -1.130 -3.443 1.00 92.88 96 GLU A C 1
ATOM 740 O O . GLU A 1 96 ? 9.982 -0.204 -4.089 1.00 92.88 96 GLU A O 1
ATOM 745 N N . TRP A 1 97 ? 8.644 -2.000 -4.017 1.00 93.06 97 TRP A N 1
ATOM 746 C CA . TRP A 1 97 ? 8.287 -1.899 -5.435 1.00 93.06 97 TRP A CA 1
ATOM 747 C C . TRP A 1 97 ? 7.551 -0.607 -5.752 1.00 93.06 97 TRP A C 1
ATOM 749 O O . TRP A 1 97 ? 7.871 0.025 -6.754 1.00 93.06 97 TRP A O 1
ATOM 759 N N . TRP A 1 98 ? 6.597 -0.197 -4.912 1.00 94.44 98 TRP A N 1
ATOM 760 C CA . TRP A 1 98 ? 5.900 1.075 -5.081 1.00 94.44 98 TRP A CA 1
ATOM 761 C C . TRP A 1 98 ? 6.903 2.226 -5.128 1.00 94.44 98 TRP A C 1
ATOM 763 O O . TRP A 1 98 ? 6.906 2.978 -6.101 1.00 94.44 98 TRP A O 1
ATOM 773 N N . TYR A 1 99 ? 7.806 2.325 -4.151 1.00 93.62 99 TYR A N 1
ATOM 774 C CA . TYR A 1 99 ? 8.818 3.380 -4.105 1.00 93.62 99 TYR A CA 1
ATOM 775 C C . TYR A 1 99 ? 9.618 3.476 -5.414 1.00 93.62 99 TYR A C 1
ATOM 777 O O . TYR A 1 99 ? 9.709 4.546 -6.023 1.00 93.62 99 TYR A O 1
ATOM 785 N N . HIS A 1 100 ? 10.122 2.341 -5.907 1.00 91.38 100 HIS A N 1
ATOM 786 C CA . HIS A 1 100 ? 10.874 2.298 -7.161 1.00 91.38 100 HIS A CA 1
ATOM 787 C C . HIS A 1 100 ? 10.030 2.634 -8.397 1.00 91.38 100 HIS A C 1
ATOM 789 O O . HIS A 1 100 ? 10.517 3.308 -9.303 1.00 91.38 100 HIS A O 1
ATOM 795 N N . LEU A 1 101 ? 8.777 2.177 -8.449 1.00 91.19 101 LEU A N 1
ATOM 796 C CA . LEU A 1 101 ? 7.874 2.386 -9.584 1.00 91.19 101 LEU A CA 1
ATOM 797 C C . LEU A 1 101 ? 7.304 3.807 -9.656 1.00 91.19 101 LEU A C 1
ATOM 799 O O . LEU A 1 101 ? 6.981 4.273 -10.753 1.00 91.19 101 LEU A O 1
ATOM 803 N N . ALA A 1 102 ? 7.173 4.485 -8.513 1.00 90.19 102 ALA A N 1
ATOM 804 C CA . ALA A 1 102 ? 6.750 5.879 -8.442 1.00 90.19 102 ALA A CA 1
ATOM 805 C C . ALA A 1 102 ? 7.848 6.830 -8.936 1.00 90.19 102 ALA A C 1
ATOM 807 O O . ALA A 1 102 ? 7.538 7.868 -9.511 1.00 90.19 102 ALA A O 1
ATOM 808 N N . GLY A 1 103 ? 9.125 6.491 -8.717 1.00 88.12 103 GLY A N 1
ATOM 809 C CA . GLY A 1 103 ? 10.255 7.326 -9.144 1.00 88.12 103 GLY A CA 1
ATOM 810 C C . GLY A 1 103 ? 10.321 8.690 -8.442 1.00 88.12 103 GLY A C 1
ATOM 811 O O . GLY A 1 103 ? 10.985 9.603 -8.928 1.00 88.12 103 GLY A O 1
ATOM 812 N N . ILE A 1 104 ? 9.630 8.839 -7.309 1.00 88.56 104 ILE A N 1
ATOM 813 C CA . ILE A 1 104 ? 9.618 10.048 -6.483 1.00 88.56 104 ILE A CA 1
ATOM 814 C C . ILE A 1 104 ? 10.590 9.828 -5.325 1.00 88.56 104 ILE A C 1
ATOM 816 O O . ILE A 1 104 ? 10.414 8.881 -4.564 1.00 88.56 104 ILE A O 1
ATOM 820 N N . ALA A 1 105 ? 11.581 10.711 -5.167 1.00 83.25 105 ALA A N 1
ATOM 821 C CA . ALA A 1 105 ? 12.651 10.557 -4.171 1.00 83.25 105 ALA A CA 1
ATOM 822 C C . ALA A 1 105 ? 12.130 10.361 -2.733 1.00 83.25 105 ALA A C 1
ATOM 824 O O . ALA A 1 105 ? 12.664 9.538 -1.995 1.00 83.25 105 ALA A O 1
ATOM 825 N N . GLU A 1 106 ? 11.050 11.059 -2.379 1.00 86.06 106 GLU A N 1
ATOM 826 C CA . GLU A 1 106 ? 10.401 10.998 -1.059 1.00 86.06 106 GLU A CA 1
ATOM 827 C C . GLU A 1 106 ? 9.215 10.011 -1.002 1.00 86.06 106 GLU A C 1
ATOM 829 O O . GLU A 1 106 ? 8.562 9.878 0.032 1.00 86.06 106 GLU A O 1
ATOM 834 N N . GLY A 1 107 ? 8.892 9.340 -2.113 1.00 89.12 107 GLY A N 1
ATOM 835 C CA . GLY A 1 107 ? 7.670 8.546 -2.268 1.00 89.12 107 GLY A CA 1
ATOM 836 C C . GLY A 1 107 ? 6.390 9.388 -2.410 1.00 89.12 107 GLY A C 1
ATOM 837 O O . GLY A 1 107 ? 6.364 10.596 -2.151 1.00 89.12 107 GLY A O 1
ATOM 838 N N . THR A 1 108 ? 5.296 8.756 -2.849 1.00 92.06 108 THR A N 1
ATOM 839 C CA . THR A 1 108 ? 3.986 9.431 -2.915 1.00 92.06 108 THR A CA 1
ATOM 840 C C . THR A 1 108 ? 3.453 9.711 -1.499 1.00 92.06 108 THR A C 1
ATOM 842 O O . THR A 1 108 ? 3.865 9.046 -0.541 1.00 92.06 108 THR A O 1
ATOM 845 N N . PRO A 1 109 ? 2.551 10.694 -1.309 1.00 92.12 109 PRO A N 1
ATOM 846 C CA . PRO A 1 109 ? 1.931 10.949 -0.005 1.00 92.12 109 PRO A CA 1
ATOM 847 C C . PRO A 1 109 ? 1.270 9.709 0.617 1.00 92.12 109 PRO A C 1
ATOM 849 O O . PRO A 1 109 ? 1.422 9.462 1.811 1.00 92.12 109 PRO A O 1
ATOM 852 N N . GLU A 1 110 ? 0.586 8.904 -0.193 1.00 92.56 110 GLU A N 1
ATOM 853 C CA . GLU A 1 110 ? -0.103 7.682 0.228 1.00 92.56 110 GLU A CA 1
ATOM 854 C C . GLU A 1 110 ? 0.893 6.595 0.631 1.00 92.56 110 GLU A C 1
ATOM 856 O O . GLU A 1 110 ? 0.706 5.938 1.655 1.00 92.56 110 GLU A O 1
ATOM 861 N N . TRP A 1 111 ? 1.984 6.452 -0.130 1.00 95.44 111 TRP A N 1
ATOM 862 C CA . TRP A 1 111 ? 3.068 5.536 0.204 1.00 95.44 111 TRP A CA 1
ATOM 863 C C . TRP A 1 111 ? 3.689 5.890 1.555 1.00 95.44 111 TRP A C 1
ATOM 865 O O . TRP A 1 111 ? 3.840 5.012 2.398 1.00 95.44 111 TRP A O 1
ATOM 875 N N . ARG A 1 112 ? 3.987 7.174 1.800 1.00 94.44 112 ARG A N 1
ATOM 876 C CA . ARG A 1 112 ? 4.559 7.623 3.081 1.00 94.44 112 ARG A CA 1
ATOM 877 C C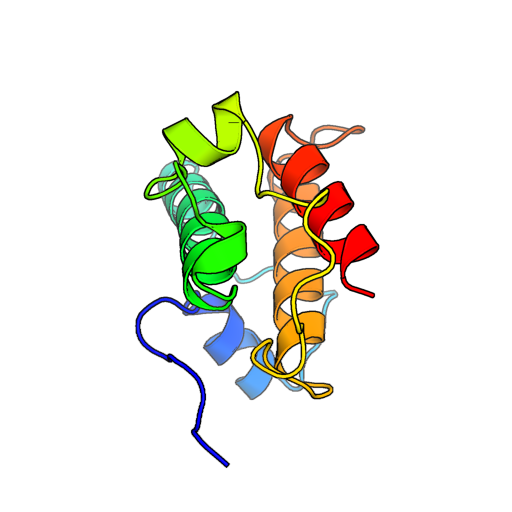 . ARG A 1 112 ? 3.632 7.323 4.252 1.00 94.44 112 ARG A C 1
ATOM 879 O O . ARG A 1 112 ? 4.084 6.741 5.231 1.00 94.44 112 ARG A O 1
ATOM 886 N N . LYS A 1 113 ? 2.338 7.633 4.124 1.00 93.50 113 LYS A N 1
ATOM 887 C CA . LYS A 1 113 ? 1.338 7.289 5.148 1.00 93.50 113 LYS A CA 1
ATOM 888 C C . LYS A 1 113 ? 1.298 5.792 5.431 1.00 93.50 113 LYS A C 1
ATOM 890 O O . LYS A 1 113 ? 1.218 5.385 6.585 1.00 93.50 113 LYS A O 1
ATOM 895 N N . LEU A 1 114 ? 1.355 4.971 4.386 1.00 94.12 114 LEU A N 1
ATOM 896 C CA . LEU A 1 114 ? 1.343 3.522 4.537 1.00 94.12 114 LEU A CA 1
ATOM 897 C C . LEU A 1 114 ? 2.625 2.999 5.191 1.00 94.12 114 LEU A C 1
ATOM 899 O O . LEU A 1 114 ? 2.544 2.131 6.052 1.00 94.12 114 LEU A O 1
ATOM 903 N N . VAL A 1 115 ? 3.790 3.547 4.842 1.00 94.06 115 VAL A N 1
ATOM 904 C CA . VAL A 1 115 ? 5.064 3.232 5.505 1.00 94.06 115 VAL A CA 1
ATOM 905 C C . VAL A 1 115 ? 5.017 3.607 6.981 1.00 94.06 115 VAL A C 1
ATOM 907 O O . VAL A 1 115 ? 5.363 2.777 7.812 1.00 94.06 115 VAL A O 1
ATOM 910 N N . GLU A 1 116 ? 4.574 4.819 7.316 1.00 92.19 116 GLU A N 1
ATOM 911 C CA . GLU A 1 116 ? 4.439 5.278 8.704 1.00 92.19 116 GLU A CA 1
ATOM 912 C C . GLU A 1 116 ? 3.536 4.339 9.514 1.00 92.19 116 GLU A C 1
ATOM 914 O O . GLU A 1 116 ? 3.881 3.953 10.630 1.00 92.19 116 GLU A O 1
ATOM 919 N N . ASP A 1 117 ? 2.416 3.916 8.928 1.00 91.75 117 ASP A N 1
ATOM 920 C CA . ASP A 1 117 ? 1.472 3.007 9.569 1.00 91.75 117 ASP A CA 1
ATOM 921 C C . ASP A 1 117 ? 2.033 1.588 9.752 1.00 91.75 117 ASP A C 1
ATOM 923 O O . ASP A 1 117 ? 1.907 0.994 10.823 1.00 91.75 117 ASP A O 1
ATOM 927 N N . VAL A 1 118 ? 2.695 1.049 8.724 1.00 90.06 118 VAL A N 1
ATOM 928 C CA . VAL A 1 118 ? 3.347 -0.267 8.783 1.00 90.06 118 VAL A CA 1
ATOM 929 C C . VAL A 1 118 ? 4.498 -0.258 9.788 1.00 90.06 118 VAL A C 1
ATOM 931 O O . VAL A 1 118 ? 4.659 -1.226 10.522 1.00 90.06 118 VAL A O 1
ATOM 934 N N . VAL A 1 119 ? 5.275 0.825 9.862 1.00 89.19 119 VAL A N 1
ATOM 935 C CA . VAL A 1 119 ? 6.354 0.989 10.848 1.00 89.19 119 VAL A CA 1
ATOM 936 C C . VAL A 1 119 ? 5.800 1.087 12.265 1.00 89.19 119 VAL A C 1
ATOM 938 O O . VAL A 1 119 ? 6.404 0.532 13.170 1.00 89.19 119 VAL A O 1
ATOM 941 N N . TRP A 1 120 ? 4.654 1.740 12.469 1.00 86.44 120 TRP A N 1
ATOM 942 C CA . TRP A 1 120 ? 4.003 1.797 13.782 1.00 86.44 120 TRP A CA 1
ATOM 943 C C . TRP A 1 120 ? 3.564 0.413 14.295 1.00 86.44 120 TRP A C 1
ATOM 945 O O . TRP A 1 120 ? 3.516 0.193 15.502 1.00 86.44 120 TRP A O 1
ATOM 955 N N . VAL A 1 121 ? 3.240 -0.512 13.386 1.00 84.81 121 VAL A N 1
ATOM 956 C CA . VAL A 1 121 ? 2.857 -1.898 13.709 1.00 84.81 121 VAL A CA 1
ATOM 957 C C . VAL A 1 121 ? 4.047 -2.792 14.084 1.00 84.81 121 VAL A C 1
ATOM 959 O O . VAL A 1 121 ? 3.841 -3.790 14.779 1.00 84.81 121 VAL A O 1
ATOM 962 N N . LEU A 1 122 ? 5.247 -2.492 13.575 1.00 79.31 122 LEU A N 1
ATOM 963 C CA . LEU A 1 122 ? 6.471 -3.274 13.805 1.00 79.31 122 LEU A CA 1
ATOM 964 C C . LEU A 1 122 ? 7.040 -3.053 15.211 1.00 79.31 122 LEU A C 1
ATOM 966 O O . LEU A 1 122 ? 7.491 -4.068 15.791 1.00 79.31 122 LEU A O 1
#

Organism: NCBI:txid1033008